Protein AF-A0A2N8ZHX4-F1 (afdb_monomer_lite)

Structure (mmCIF, N/CA/C/O backbone):
data_AF-A0A2N8ZHX4-F1
#
_entry.id   AF-A0A2N8ZHX4-F1
#
loop_
_atom_site.group_PDB
_atom_site.id
_atom_site.type_symbol
_atom_site.label_atom_id
_atom_site.label_alt_id
_atom_site.label_comp_id
_atom_site.label_asym_id
_atom_site.label_entity_id
_atom_site.label_seq_id
_atom_site.pdbx_PDB_ins_code
_atom_site.Cartn_x
_atom_site.Cartn_y
_atom_site.Cartn_z
_atom_site.occupancy
_atom_site.B_iso_or_equiv
_atom_site.auth_seq_id
_atom_site.auth_comp_id
_atom_site.auth_asym_id
_atom_site.auth_atom_id
_atom_site.pdbx_PDB_model_num
ATOM 1 N N . MET A 1 1 ? -24.069 14.019 8.213 1.00 74.75 1 MET A N 1
ATOM 2 C CA . MET A 1 1 ? -23.091 14.994 7.672 1.00 74.75 1 MET A CA 1
ATOM 3 C C . MET A 1 1 ? -21.684 14.403 7.647 1.00 74.75 1 MET A C 1
ATOM 5 O O . MET A 1 1 ? -21.085 14.400 6.582 1.00 74.75 1 MET A O 1
ATOM 9 N N . LEU A 1 2 ? -21.212 13.811 8.754 1.00 79.69 2 LEU A N 1
ATOM 10 C CA . LEU A 1 2 ? -19.895 13.163 8.848 1.00 79.69 2 LEU A CA 1
ATOM 11 C C . LEU A 1 2 ? -19.664 12.055 7.799 1.00 79.69 2 LEU A C 1
ATOM 13 O O . LEU A 1 2 ? -18.669 12.115 7.090 1.00 79.69 2 LEU A O 1
ATOM 17 N N . ASN A 1 3 ? -20.618 11.131 7.596 1.00 81.56 3 ASN A N 1
ATOM 18 C CA . ASN A 1 3 ? -20.495 10.059 6.584 1.00 81.56 3 ASN A CA 1
ATOM 19 C C . ASN A 1 3 ? -20.313 10.590 5.159 1.00 81.56 3 ASN A C 1
ATOM 21 O O . ASN A 1 3 ? -19.519 10.043 4.404 1.00 81.56 3 ASN A O 1
ATOM 25 N N . LYS A 1 4 ? -21.007 11.678 4.793 1.00 84.62 4 LYS A N 1
ATOM 26 C CA . LYS A 1 4 ? -20.825 12.308 3.477 1.00 84.62 4 LYS A CA 1
ATOM 27 C C . LYS A 1 4 ? -19.418 12.885 3.345 1.00 84.62 4 LYS A C 1
ATOM 29 O O . LYS A 1 4 ? -18.774 12.669 2.330 1.00 84.62 4 LYS A O 1
ATOM 34 N N . LEU A 1 5 ? -18.935 13.570 4.381 1.00 85.00 5 LEU A N 1
ATOM 35 C CA . LEU A 1 5 ? -17.616 14.195 4.364 1.00 85.00 5 LEU A CA 1
ATOM 36 C C . LEU A 1 5 ? -16.486 13.155 4.320 1.00 85.00 5 LEU A C 1
ATOM 38 O O . LEU A 1 5 ? -15.566 13.290 3.521 1.00 85.00 5 LEU A O 1
ATOM 42 N N . GLY A 1 6 ? -16.580 12.094 5.128 1.00 82.62 6 GLY A N 1
ATOM 43 C CA . GLY A 1 6 ? -15.606 11.001 5.115 1.00 82.62 6 GLY A CA 1
ATOM 44 C C . GLY A 1 6 ? -15.602 10.230 3.796 1.00 82.62 6 GLY A C 1
ATOM 45 O O . GLY A 1 6 ? -14.531 9.951 3.263 1.00 82.62 6 GLY A O 1
ATOM 46 N N . ASN A 1 7 ? -16.782 9.947 3.230 1.00 87.06 7 ASN A N 1
ATOM 47 C CA . ASN A 1 7 ? -16.884 9.277 1.935 1.00 87.06 7 ASN A CA 1
ATOM 48 C C . ASN A 1 7 ? -16.298 10.138 0.803 1.00 87.06 7 ASN A C 1
ATOM 50 O O . ASN A 1 7 ? -15.500 9.651 0.005 1.00 87.06 7 ASN A O 1
ATOM 54 N N . GLU A 1 8 ? -16.604 11.437 0.761 1.00 89.81 8 GLU A N 1
ATOM 55 C CA . GLU A 1 8 ? -15.984 12.342 -0.216 1.00 89.81 8 GLU A CA 1
ATOM 56 C C . GLU A 1 8 ? -14.461 12.409 -0.047 1.00 89.81 8 GLU A C 1
ATOM 58 O O . GLU A 1 8 ? -13.724 12.322 -1.026 1.00 89.81 8 GLU A O 1
ATOM 63 N N . ALA A 1 9 ? -13.959 12.479 1.186 1.00 85.06 9 ALA A N 1
ATOM 64 C CA . ALA A 1 9 ? -12.522 12.534 1.431 1.00 85.06 9 ALA A CA 1
ATOM 65 C C . ALA A 1 9 ? -11.784 11.253 0.982 1.00 85.06 9 ALA A C 1
ATOM 67 O O . ALA A 1 9 ? -10.705 11.342 0.391 1.00 85.06 9 ALA A O 1
ATOM 68 N N . TYR A 1 10 ? -12.380 10.071 1.185 1.00 88.81 10 TYR A N 1
ATOM 69 C CA . TYR A 1 10 ? -11.863 8.809 0.640 1.00 88.81 10 TYR A CA 1
ATOM 70 C C . TYR A 1 10 ? -11.899 8.804 -0.890 1.00 88.81 10 TYR A C 1
ATOM 72 O O . TYR A 1 10 ? -10.896 8.543 -1.559 1.00 88.81 10 TYR A O 1
ATOM 80 N N . THR A 1 11 ? -13.063 9.108 -1.456 1.00 89.31 11 THR A N 1
ATOM 81 C CA . THR A 1 11 ? -13.307 8.978 -2.895 1.00 89.31 11 THR A CA 1
ATOM 82 C C . THR A 1 11 ? -12.546 10.004 -3.724 1.00 89.31 11 THR A C 1
ATOM 84 O O . THR A 1 11 ? -12.225 9.708 -4.869 1.00 89.31 11 THR A O 1
ATOM 87 N N . VAL A 1 12 ? -12.198 11.183 -3.197 1.00 93.50 12 VAL A N 1
ATOM 88 C CA . VAL A 1 12 ? -11.284 12.116 -3.883 1.00 93.50 12 VAL A CA 1
ATOM 89 C C . VAL A 1 12 ? -9.915 11.469 -4.105 1.00 93.50 12 VAL A C 1
ATOM 91 O O . VAL A 1 12 ? -9.412 11.483 -5.229 1.00 93.50 12 VAL A O 1
ATOM 94 N N . GLY A 1 13 ? -9.340 10.846 -3.070 1.00 92.56 13 GLY A N 1
ATOM 95 C CA . GLY A 1 13 ? -8.067 10.130 -3.187 1.00 92.56 13 GLY A CA 1
ATOM 96 C C . GLY A 1 13 ? -8.146 8.967 -4.177 1.00 92.56 13 GLY A C 1
ATOM 97 O O . GLY A 1 13 ? -7.289 8.830 -5.048 1.00 92.56 13 GLY A O 1
ATOM 98 N N . LEU A 1 14 ? -9.220 8.178 -4.105 1.00 93.31 14 LEU A N 1
ATOM 99 C CA . LEU A 1 14 ? -9.436 7.043 -5.007 1.00 93.31 14 LEU A CA 1
ATOM 100 C C . LEU A 1 14 ? -9.682 7.470 -6.461 1.00 93.31 14 LEU A C 1
ATOM 102 O O . LEU A 1 14 ? -9.159 6.836 -7.372 1.00 93.31 14 LEU A O 1
ATOM 106 N N . ARG A 1 15 ? -10.422 8.561 -6.700 1.00 95.00 15 ARG A N 1
ATOM 107 C CA . ARG A 1 15 ? -10.619 9.129 -8.045 1.00 95.00 15 ARG A CA 1
ATOM 108 C C . ARG A 1 15 ? -9.305 9.604 -8.644 1.00 95.00 15 ARG A C 1
ATOM 110 O O . ARG A 1 15 ? -9.028 9.304 -9.802 1.00 95.00 15 ARG A O 1
ATOM 117 N N . PHE A 1 16 ? -8.488 10.305 -7.856 1.00 95.25 16 PHE A N 1
ATOM 118 C CA . PHE A 1 16 ? -7.152 10.699 -8.293 1.00 95.25 16 PHE A CA 1
ATOM 119 C C . PHE A 1 16 ? -6.299 9.475 -8.635 1.00 95.25 16 PHE A C 1
ATOM 121 O O . PHE A 1 16 ? -5.668 9.455 -9.688 1.00 95.25 16 PHE A O 1
ATOM 128 N N . LEU A 1 17 ? -6.308 8.445 -7.783 1.00 94.88 17 LEU A N 1
ATOM 129 C CA . LEU A 1 17 ? -5.568 7.215 -8.047 1.00 94.88 17 LEU A CA 1
ATOM 130 C C . LEU A 1 17 ? -6.040 6.540 -9.339 1.00 94.88 17 LEU A C 1
ATOM 132 O O . LEU A 1 17 ? -5.209 6.161 -10.155 1.00 94.88 17 LEU A O 1
ATOM 136 N N . GLY A 1 18 ? -7.354 6.441 -9.553 1.00 95.19 18 GLY A N 1
ATOM 137 C CA . GLY A 1 18 ? -7.926 5.895 -10.784 1.00 95.19 18 GLY A CA 1
ATOM 138 C C . GLY A 1 18 ? -7.487 6.670 -12.028 1.00 95.19 18 GLY A C 1
ATOM 139 O O . GLY A 1 18 ? -7.047 6.063 -12.999 1.00 95.19 18 GLY A O 1
ATOM 140 N N . TYR A 1 19 ? -7.524 8.006 -11.976 1.00 97.00 19 TYR A N 1
ATOM 141 C CA . TYR A 1 19 ? -7.009 8.859 -13.050 1.00 97.00 19 TYR A CA 1
ATOM 142 C C . TYR A 1 19 ? -5.512 8.628 -13.302 1.00 97.00 19 TYR A C 1
ATOM 144 O O . TYR A 1 19 ? -5.102 8.403 -14.437 1.00 97.00 19 TYR A O 1
ATOM 152 N N . TYR A 1 20 ? -4.693 8.633 -12.248 1.00 95.88 20 TYR A N 1
ATOM 153 C CA . TYR A 1 20 ? -3.250 8.425 -12.348 1.00 95.88 20 TYR A CA 1
ATOM 154 C C . TYR A 1 20 ? -2.897 7.055 -12.945 1.00 95.88 20 TYR A C 1
ATOM 156 O O . TYR A 1 20 ? -2.039 6.968 -13.825 1.00 95.88 20 TYR A O 1
ATOM 164 N N . LEU A 1 21 ? -3.565 5.989 -12.497 1.00 94.69 21 LEU A N 1
ATOM 165 C CA . LEU A 1 21 ? -3.365 4.644 -13.034 1.00 94.69 21 LEU A CA 1
ATOM 166 C C . LEU A 1 21 ? -3.783 4.571 -14.505 1.00 94.69 21 LEU A C 1
ATOM 168 O O . LEU A 1 21 ? -3.050 3.998 -15.303 1.00 94.69 21 LEU A O 1
ATOM 172 N N . GLY A 1 22 ? -4.895 5.213 -14.875 1.00 96.31 22 GLY A N 1
ATOM 173 C CA . GLY A 1 22 ? -5.334 5.308 -16.267 1.00 96.31 22 GLY A CA 1
ATOM 174 C C . GLY A 1 22 ? -4.289 5.979 -17.161 1.00 96.31 22 GLY A C 1
ATOM 175 O O . GLY A 1 22 ? -3.856 5.386 -18.143 1.00 96.31 22 GLY A O 1
ATOM 176 N N . VAL A 1 23 ? -3.812 7.164 -16.768 1.00 96.56 23 VAL A N 1
ATOM 177 C CA . VAL A 1 23 ? -2.801 7.918 -17.533 1.00 96.56 23 VAL A CA 1
ATOM 178 C C . VAL A 1 23 ? -1.478 7.158 -17.631 1.00 96.56 23 VAL A C 1
ATOM 180 O O . VAL A 1 23 ? -0.874 7.091 -18.696 1.00 96.56 23 VAL A O 1
ATOM 183 N N . THR A 1 24 ? -1.004 6.571 -16.531 1.00 95.44 24 THR A N 1
ATOM 184 C CA . THR A 1 24 ? 0.274 5.837 -16.543 1.00 95.44 24 THR A CA 1
ATOM 185 C C . THR A 1 24 ? 0.199 4.543 -17.343 1.00 95.44 24 THR A C 1
ATOM 187 O O . THR A 1 24 ? 1.181 4.183 -17.986 1.00 95.44 24 THR A O 1
ATOM 190 N N . GLN A 1 25 ? -0.957 3.874 -17.356 1.00 95.88 25 GLN A N 1
ATOM 191 C CA . GLN A 1 25 ? -1.191 2.706 -18.197 1.00 95.88 25 GLN A CA 1
ATOM 192 C C . GLN A 1 25 ? -1.262 3.074 -19.685 1.00 95.88 25 GLN A C 1
ATOM 194 O O . GLN A 1 25 ? -0.689 2.354 -20.501 1.00 95.88 25 GLN A O 1
ATOM 199 N N . GLU A 1 26 ? -1.934 4.174 -20.033 1.00 97.56 26 GLU A N 1
ATOM 200 C CA . GLU A 1 26 ? -2.034 4.676 -21.409 1.00 97.56 26 GLU A CA 1
ATOM 201 C C . GLU A 1 26 ? -0.657 5.051 -21.971 1.00 97.56 26 GLU A C 1
ATOM 203 O O . GLU A 1 26 ? -0.279 4.601 -23.049 1.00 97.56 26 GLU A O 1
ATOM 208 N N . LEU A 1 27 ? 0.139 5.789 -21.194 1.00 96.50 27 LEU A N 1
ATOM 209 C CA . LEU A 1 27 ? 1.459 6.281 -21.602 1.00 96.50 27 LEU A CA 1
ATOM 210 C C . LEU A 1 27 ? 2.600 5.309 -21.262 1.00 96.50 27 LEU A C 1
ATOM 212 O O . LEU A 1 27 ? 3.767 5.701 -21.246 1.00 96.50 27 LEU A O 1
ATOM 216 N N . LYS A 1 28 ? 2.295 4.044 -20.949 1.00 96.50 28 LYS A N 1
ATOM 217 C CA . LYS A 1 28 ? 3.274 3.087 -20.411 1.00 96.50 28 LYS A CA 1
ATOM 218 C C . LYS A 1 28 ? 4.537 2.989 -21.264 1.00 96.50 28 LYS A C 1
ATOM 220 O O . LYS A 1 28 ? 5.639 3.095 -20.730 1.00 96.50 28 LYS A O 1
ATOM 225 N N . GLU A 1 29 ? 4.390 2.757 -22.566 1.00 96.62 29 GLU A N 1
ATOM 226 C CA . GLU A 1 29 ? 5.547 2.548 -23.444 1.00 96.62 29 GLU A CA 1
ATOM 227 C C . GLU A 1 29 ? 6.357 3.837 -23.628 1.00 96.62 29 GLU A C 1
ATOM 229 O O . GLU A 1 29 ? 7.583 3.787 -23.618 1.00 96.62 29 GLU A O 1
ATOM 234 N N . GLU A 1 30 ? 5.700 4.997 -23.689 1.00 96.94 30 GLU A N 1
ATOM 235 C CA . GLU A 1 30 ? 6.362 6.306 -23.774 1.00 96.94 30 GLU A CA 1
ATOM 236 C C . GLU A 1 30 ? 7.170 6.610 -22.507 1.00 96.94 30 GLU A C 1
ATOM 238 O O . GLU A 1 30 ? 8.334 7.007 -22.582 1.00 96.94 30 GLU A O 1
ATOM 243 N N . ILE A 1 31 ? 6.592 6.345 -21.330 1.00 96.06 31 ILE A N 1
ATOM 244 C CA . ILE A 1 31 ? 7.280 6.500 -20.045 1.00 96.06 31 ILE A CA 1
ATOM 245 C C . ILE A 1 31 ? 8.478 5.546 -19.968 1.00 96.06 31 ILE A C 1
ATOM 247 O O . ILE A 1 31 ? 9.565 5.960 -19.567 1.00 96.06 31 ILE A O 1
ATOM 251 N N . VAL A 1 32 ? 8.313 4.277 -20.359 1.00 96.75 32 VAL A N 1
ATOM 252 C CA . VAL A 1 32 ? 9.410 3.294 -20.354 1.00 96.75 32 VAL A CA 1
ATOM 253 C C . VAL A 1 32 ? 10.530 3.714 -21.307 1.00 96.75 32 VAL A C 1
ATOM 255 O O . VAL A 1 32 ? 11.697 3.630 -20.928 1.00 96.75 32 VAL A O 1
ATOM 258 N N . GLN A 1 33 ? 10.204 4.201 -22.506 1.00 95.38 33 GLN A N 1
ATOM 259 C CA . GLN A 1 33 ? 11.192 4.696 -23.469 1.00 95.38 33 GLN A CA 1
ATOM 260 C C . GLN A 1 33 ? 11.937 5.926 -22.950 1.00 95.38 33 GLN A C 1
ATOM 262 O O . GLN A 1 33 ? 13.158 6.010 -23.089 1.00 95.38 33 GLN A O 1
ATOM 267 N N . GLU A 1 34 ? 11.238 6.858 -22.306 1.00 95.06 34 GLU A N 1
ATOM 268 C CA . GLU A 1 34 ? 11.879 8.039 -21.738 1.00 95.06 34 GLU A CA 1
ATOM 269 C C . GLU A 1 34 ? 12.792 7.670 -20.561 1.00 95.06 34 GLU A C 1
ATOM 271 O O . GLU A 1 34 ? 13.932 8.132 -20.488 1.00 95.06 34 GLU A O 1
ATOM 276 N N . ILE A 1 35 ? 12.359 6.760 -19.681 1.00 94.69 35 ILE A N 1
ATOM 277 C CA . ILE A 1 35 ? 13.220 6.220 -18.620 1.00 94.69 35 ILE A CA 1
ATOM 278 C C . ILE A 1 35 ? 14.443 5.532 -19.229 1.00 94.69 35 ILE A C 1
ATOM 280 O O . ILE A 1 35 ? 15.562 5.793 -18.785 1.00 94.69 35 ILE A O 1
ATOM 284 N N . HIS A 1 36 ? 14.246 4.686 -20.246 1.00 94.81 36 HIS A N 1
ATOM 285 C CA . HIS A 1 36 ? 15.325 4.014 -20.964 1.00 94.81 36 HIS A CA 1
ATOM 286 C C . HIS A 1 36 ? 16.341 5.043 -21.467 1.00 94.81 36 HIS A C 1
ATOM 288 O O . HIS A 1 36 ? 17.518 4.949 -21.132 1.00 94.81 36 HIS A O 1
ATOM 294 N N . ARG A 1 37 ? 15.891 6.082 -22.183 1.00 93.31 37 ARG A N 1
ATOM 295 C CA . ARG A 1 37 ? 16.741 7.170 -22.690 1.00 93.31 37 ARG A CA 1
ATOM 296 C C . ARG A 1 37 ? 17.561 7.837 -21.581 1.00 93.31 37 ARG A C 1
ATOM 298 O O . ARG A 1 37 ? 18.747 8.104 -21.774 1.00 93.31 37 ARG A O 1
ATOM 305 N N . LEU A 1 38 ? 16.954 8.091 -20.420 1.00 91.94 38 LEU A N 1
ATOM 306 C CA . LEU A 1 38 ? 17.631 8.709 -19.276 1.00 91.94 38 LEU A CA 1
ATOM 307 C C . LEU A 1 38 ? 18.721 7.801 -18.684 1.00 91.94 38 LEU A C 1
ATOM 309 O O . LEU A 1 38 ? 19.816 8.277 -18.368 1.00 91.94 38 LEU A O 1
ATOM 313 N N . ILE A 1 39 ? 18.458 6.497 -18.553 1.00 91.94 39 ILE A N 1
ATOM 314 C CA . ILE A 1 39 ? 19.392 5.554 -17.918 1.00 91.94 39 ILE A CA 1
ATOM 315 C C . ILE A 1 39 ? 20.424 4.959 -18.887 1.00 91.94 39 ILE A C 1
ATOM 317 O O . ILE A 1 39 ? 21.466 4.498 -18.421 1.00 91.94 39 ILE A O 1
ATOM 321 N N . SER A 1 40 ? 20.210 5.035 -20.207 1.00 87.81 40 SER A N 1
ATOM 322 C CA . SER A 1 40 ? 21.185 4.626 -21.236 1.00 87.81 40 SER A CA 1
ATOM 323 C C . SER A 1 40 ? 22.502 5.402 -21.171 1.00 87.81 40 SER A C 1
ATOM 325 O O . SER A 1 40 ? 23.512 4.977 -21.721 1.00 87.81 40 SER A O 1
ATOM 327 N N . THR A 1 41 ? 22.531 6.532 -20.464 1.00 83.69 41 THR A N 1
ATOM 328 C CA . THR A 1 41 ? 23.757 7.299 -20.208 1.00 83.69 41 THR A CA 1
ATOM 329 C C . THR A 1 41 ? 24.732 6.589 -19.250 1.00 83.69 41 THR A C 1
ATOM 331 O O . THR A 1 41 ? 25.893 6.993 -19.130 1.00 83.69 41 THR A O 1
ATOM 334 N N . LYS A 1 42 ? 24.307 5.506 -18.577 1.00 79.06 42 LYS A N 1
ATOM 335 C CA . LYS A 1 42 ? 25.140 4.718 -17.656 1.00 79.06 42 LYS A CA 1
ATOM 336 C C . LYS A 1 42 ? 26.052 3.742 -18.408 1.00 79.06 42 LYS A C 1
ATOM 338 O O . LYS A 1 42 ? 25.634 2.662 -18.805 1.00 79.06 42 LYS A O 1
ATOM 343 N N . ARG A 1 43 ? 27.347 4.072 -18.485 1.00 69.69 43 ARG A N 1
ATOM 344 C CA . ARG A 1 43 ? 28.388 3.300 -19.205 1.00 69.69 43 ARG A CA 1
ATOM 345 C C . ARG A 1 43 ? 28.600 1.839 -18.772 1.00 69.69 43 ARG A C 1
ATOM 347 O O . ARG A 1 43 ? 29.326 1.129 -19.454 1.00 69.69 43 ARG A O 1
ATOM 354 N N . SER A 1 44 ? 28.059 1.397 -17.637 1.00 84.62 44 SER A N 1
ATOM 355 C CA . SER A 1 44 ? 28.332 0.066 -17.071 1.00 84.62 44 SER A CA 1
ATOM 356 C C . SER A 1 44 ? 27.228 -0.966 -17.305 1.00 84.62 44 SER A C 1
ATOM 358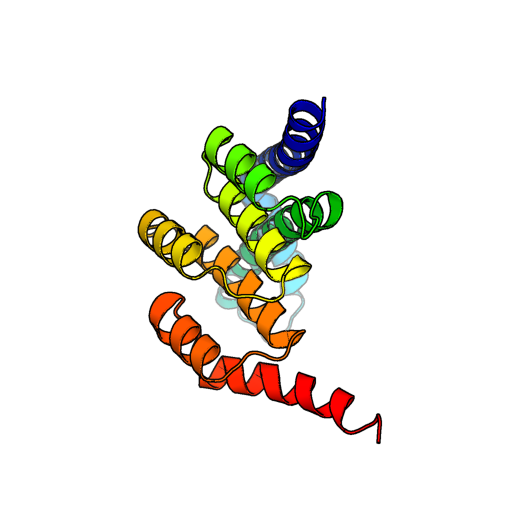 O O . SER A 1 44 ? 27.351 -2.088 -16.812 1.00 84.62 44 SER A O 1
ATOM 360 N N . TRP A 1 45 ? 26.131 -0.603 -17.973 1.00 89.06 45 TRP A N 1
ATOM 361 C CA . TRP A 1 45 ? 24.995 -1.499 -18.205 1.00 89.06 45 TRP A CA 1
ATOM 362 C C . TRP A 1 45 ? 24.908 -1.877 -19.682 1.00 89.06 45 TRP A C 1
ATOM 364 O O . TRP A 1 45 ? 25.156 -1.041 -20.546 1.00 89.06 45 TRP A O 1
ATOM 374 N N . ASP A 1 46 ? 24.566 -3.136 -19.951 1.00 90.44 46 ASP A N 1
ATOM 375 C CA . ASP A 1 46 ? 24.208 -3.582 -21.295 1.00 90.44 46 ASP A CA 1
ATOM 376 C C . ASP A 1 46 ? 22.750 -3.215 -21.622 1.00 90.44 46 ASP A C 1
ATOM 378 O O . ASP A 1 46 ? 21.957 -2.876 -20.736 1.00 90.44 46 ASP A O 1
ATOM 382 N N . ASP A 1 47 ? 22.392 -3.283 -22.904 1.00 87.81 47 ASP A N 1
ATOM 383 C CA . ASP A 1 47 ? 21.064 -2.886 -23.388 1.00 87.81 47 ASP A CA 1
ATOM 384 C C . ASP A 1 47 ? 19.939 -3.704 -22.740 1.00 87.81 47 ASP A C 1
ATOM 386 O O . ASP A 1 47 ? 18.888 -3.169 -22.388 1.00 87.81 47 ASP A O 1
ATOM 390 N N . LYS A 1 48 ? 20.178 -4.998 -22.494 1.00 91.88 48 LYS A N 1
ATOM 391 C CA . LYS A 1 48 ? 19.203 -5.883 -21.847 1.00 91.88 48 LYS A CA 1
ATOM 392 C C . LYS A 1 48 ? 18.914 -5.443 -20.413 1.00 91.88 48 LYS A C 1
ATOM 394 O O . LYS A 1 48 ? 17.759 -5.426 -19.983 1.00 91.88 48 LYS A O 1
ATOM 399 N N . LYS A 1 49 ? 19.955 -5.084 -19.663 1.00 92.69 49 LYS A N 1
ATOM 400 C CA . LYS A 1 49 ? 19.823 -4.559 -18.307 1.00 92.69 49 LYS A CA 1
ATOM 401 C C . LYS A 1 49 ? 19.137 -3.202 -18.313 1.00 92.69 49 LYS A C 1
ATOM 403 O O . LYS A 1 49 ? 18.279 -2.969 -17.470 1.00 92.69 49 LYS A O 1
ATOM 408 N N . ILE A 1 50 ? 19.471 -2.327 -19.259 1.00 92.94 50 ILE A N 1
ATOM 409 C CA . ILE A 1 50 ? 18.805 -1.030 -19.413 1.00 92.94 50 ILE A CA 1
ATOM 410 C C . ILE A 1 50 ? 17.296 -1.221 -19.621 1.00 92.94 50 ILE A C 1
ATOM 412 O O . ILE A 1 50 ? 16.503 -0.594 -18.920 1.00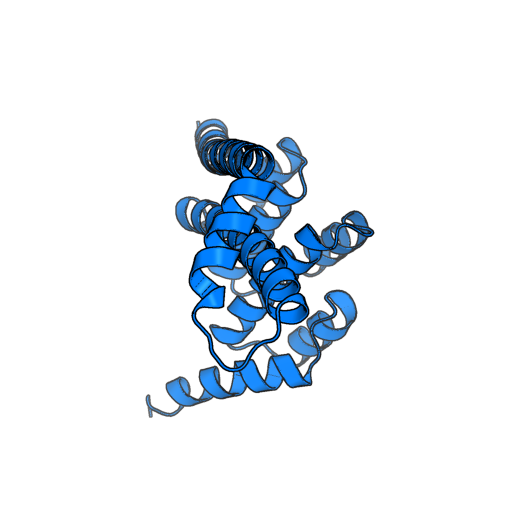 92.94 50 ILE A O 1
ATOM 416 N N . GLU A 1 51 ? 16.882 -2.121 -20.513 1.00 93.06 51 GLU A N 1
ATOM 417 C CA . GLU A 1 51 ? 15.463 -2.393 -20.752 1.00 93.06 51 GLU A CA 1
ATOM 418 C C . GLU A 1 51 ? 14.755 -2.922 -19.494 1.00 93.06 51 GLU A C 1
ATOM 420 O O . GLU A 1 51 ? 13.677 -2.443 -19.123 1.00 93.06 51 GLU A O 1
ATOM 425 N N . GLN A 1 52 ? 15.372 -3.886 -18.805 1.00 94.75 52 GLN A N 1
ATOM 426 C CA . GLN A 1 52 ? 14.825 -4.457 -17.576 1.00 94.75 52 GLN A CA 1
ATOM 427 C C . GLN A 1 52 ? 14.642 -3.390 -16.488 1.00 94.75 52 GLN A C 1
ATOM 429 O O . GLN A 1 52 ? 13.583 -3.311 -15.860 1.00 94.75 52 GLN A O 1
ATOM 434 N N . GLU A 1 53 ? 15.654 -2.550 -16.286 1.00 94.81 53 GLU A N 1
ATOM 435 C CA . GLU A 1 53 ? 15.642 -1.488 -15.281 1.00 94.81 53 GLU A CA 1
ATOM 436 C C . GLU A 1 53 ? 14.634 -0.391 -15.636 1.00 94.81 53 GLU A C 1
ATOM 438 O O . GLU A 1 53 ? 13.925 0.093 -14.757 1.00 94.81 53 GLU A O 1
ATOM 443 N N . ALA A 1 54 ? 14.477 -0.039 -16.917 1.00 95.06 54 ALA A N 1
ATOM 444 C CA . ALA A 1 54 ? 13.469 0.930 -17.344 1.00 95.06 54 ALA A CA 1
ATOM 445 C C . ALA A 1 54 ? 12.045 0.472 -16.987 1.00 95.06 54 ALA A C 1
ATOM 447 O O . ALA A 1 54 ? 11.261 1.236 -16.415 1.00 95.06 54 ALA A O 1
ATOM 448 N N . ARG A 1 55 ? 11.727 -0.804 -17.248 1.00 95.12 55 ARG A N 1
ATOM 449 C CA . ARG A 1 55 ? 10.438 -1.401 -16.861 1.00 95.12 55 ARG A CA 1
ATOM 450 C C . ARG A 1 55 ? 10.278 -1.456 -15.343 1.00 95.12 55 ARG A C 1
ATOM 452 O O . ARG A 1 55 ? 9.198 -1.166 -14.832 1.00 95.12 55 ARG A O 1
ATOM 459 N N . PHE A 1 56 ? 11.340 -1.795 -14.615 1.00 94.44 56 PHE A N 1
ATOM 460 C CA . PHE A 1 56 ? 11.328 -1.801 -13.153 1.00 94.44 56 PHE A CA 1
ATOM 461 C C . PHE A 1 56 ? 11.058 -0.406 -12.566 1.00 94.44 56 PHE A C 1
ATOM 463 O O . PHE A 1 56 ? 10.233 -0.267 -11.660 1.00 94.44 56 PHE A O 1
ATOM 470 N N . TYR A 1 57 ? 11.686 0.642 -13.101 1.00 94.31 57 TYR A N 1
ATOM 471 C CA . TYR A 1 57 ? 11.443 2.023 -12.684 1.00 94.31 57 TYR A CA 1
ATOM 472 C C . TYR A 1 57 ? 10.014 2.478 -12.976 1.00 94.31 57 TYR A C 1
ATOM 474 O O . TYR A 1 57 ? 9.408 3.111 -12.113 1.00 94.31 57 TYR A O 1
ATOM 482 N N . TYR A 1 58 ? 9.453 2.118 -14.136 1.00 95.50 58 TYR A N 1
ATOM 483 C CA . TYR A 1 58 ? 8.041 2.369 -14.434 1.00 95.50 58 TYR A CA 1
ATOM 484 C C . TYR A 1 58 ? 7.134 1.765 -13.352 1.00 95.50 58 TYR A C 1
ATOM 486 O O . TYR A 1 58 ? 6.325 2.473 -12.749 1.00 95.50 58 TYR A O 1
ATOM 494 N N . TRP A 1 59 ? 7.321 0.481 -13.031 1.00 93.69 59 TRP A N 1
ATOM 495 C CA . TRP A 1 59 ? 6.531 -0.179 -11.989 1.00 93.69 59 TRP A CA 1
ATOM 496 C C . TRP A 1 59 ? 6.735 0.458 -10.616 1.00 93.69 59 TRP A C 1
ATOM 498 O O . TRP A 1 59 ? 5.764 0.684 -9.897 1.00 93.69 59 TRP A O 1
ATOM 508 N N . THR A 1 60 ? 7.975 0.812 -10.278 1.00 92.56 60 THR A N 1
ATOM 509 C CA . THR A 1 60 ? 8.310 1.504 -9.027 1.00 92.56 60 THR A CA 1
ATOM 510 C C . THR A 1 60 ? 7.603 2.856 -8.927 1.00 92.56 60 THR A C 1
ATOM 512 O O . THR A 1 60 ? 7.121 3.221 -7.856 1.00 92.56 60 THR A O 1
ATOM 515 N N . PHE A 1 61 ? 7.506 3.597 -10.032 1.00 91.81 61 PHE A N 1
ATOM 516 C CA . PHE A 1 61 ? 6.832 4.890 -10.082 1.00 91.81 61 PHE A CA 1
ATOM 517 C C . PHE A 1 61 ? 5.327 4.751 -9.827 1.00 91.81 61 PHE A C 1
ATOM 519 O O . PHE A 1 61 ? 4.803 5.384 -8.905 1.00 91.81 61 PHE A O 1
ATOM 526 N N . VAL A 1 62 ? 4.666 3.861 -10.576 1.00 94.19 62 VAL A N 1
ATOM 527 C CA . VAL A 1 62 ? 3.230 3.563 -10.433 1.00 94.19 62 VAL A CA 1
ATOM 528 C C . VAL A 1 62 ? 2.905 3.109 -9.010 1.00 94.19 62 VAL A C 1
ATOM 530 O O . VAL A 1 62 ? 1.973 3.604 -8.366 1.00 94.19 62 VAL A O 1
ATOM 533 N N . TYR A 1 63 ? 3.723 2.199 -8.491 1.00 93.94 63 TYR A N 1
ATOM 534 C CA . TYR A 1 63 ? 3.602 1.665 -7.146 1.00 93.94 63 TYR A CA 1
ATOM 535 C C . TYR A 1 63 ? 3.769 2.746 -6.067 1.00 93.94 63 TYR A C 1
ATOM 537 O O . TYR A 1 63 ? 2.917 2.897 -5.190 1.00 93.94 63 TYR A O 1
ATOM 545 N N . SER A 1 64 ? 4.841 3.539 -6.148 1.00 93.94 64 SER A N 1
ATOM 546 C CA . SER A 1 64 ? 5.163 4.574 -5.160 1.00 93.94 64 SER A CA 1
ATOM 547 C C . SER A 1 64 ? 4.075 5.641 -5.080 1.00 93.94 64 SER A C 1
ATOM 549 O O . SER A 1 64 ? 3.675 6.047 -3.985 1.00 93.94 64 SER A O 1
ATOM 551 N N . MET A 1 65 ? 3.539 6.077 -6.223 1.00 95.19 65 MET A N 1
ATOM 552 C CA . MET A 1 65 ? 2.421 7.017 -6.226 1.00 95.19 65 MET A CA 1
ATOM 553 C C . MET A 1 65 ? 1.178 6.402 -5.577 1.00 95.19 65 MET A C 1
ATOM 555 O O . MET A 1 65 ? 0.562 7.046 -4.729 1.00 95.19 65 MET A O 1
ATOM 559 N N . SER A 1 66 ? 0.853 5.146 -5.899 1.00 95.81 66 SER A N 1
ATOM 560 C CA . SER A 1 66 ? -0.290 4.435 -5.309 1.00 95.81 66 SER A CA 1
ATOM 561 C C . SER A 1 66 ? -0.199 4.383 -3.782 1.00 95.81 66 SER A C 1
ATOM 563 O O . SER A 1 66 ? -1.133 4.788 -3.084 1.00 95.81 66 SER A O 1
ATOM 565 N N . LEU A 1 67 ? 0.964 3.989 -3.254 1.00 96.56 67 LEU A N 1
ATOM 566 C CA . LEU A 1 67 ? 1.229 3.971 -1.815 1.00 96.56 67 LEU A CA 1
ATOM 567 C C . LEU A 1 67 ? 1.098 5.367 -1.188 1.00 96.56 67 LEU A C 1
ATOM 569 O O . LEU A 1 67 ? 0.537 5.520 -0.102 1.00 96.56 67 LEU A O 1
ATOM 573 N N . ASN A 1 68 ? 1.601 6.403 -1.863 1.00 95.94 68 ASN A N 1
ATOM 574 C CA . ASN A 1 68 ? 1.517 7.777 -1.374 1.00 95.94 68 ASN A CA 1
ATOM 575 C C . ASN A 1 68 ? 0.081 8.299 -1.332 1.00 95.94 68 ASN A C 1
ATOM 577 O O . ASN A 1 68 ? -0.265 8.996 -0.380 1.00 95.94 68 ASN A O 1
ATOM 581 N N . VAL A 1 69 ? -0.754 7.960 -2.315 1.00 96.31 69 VAL A N 1
ATOM 582 C CA . VAL A 1 69 ? -2.171 8.338 -2.307 1.00 96.31 69 VAL A CA 1
ATOM 583 C C . VAL A 1 69 ? -2.890 7.666 -1.145 1.00 96.31 69 VAL A C 1
ATOM 585 O O . VAL A 1 69 ? -3.492 8.372 -0.342 1.00 96.31 69 VAL A O 1
ATOM 588 N N . ILE A 1 70 ? -2.736 6.346 -0.978 1.00 96.88 70 ILE A N 1
ATOM 589 C CA . ILE A 1 70 ? -3.312 5.596 0.154 1.00 96.88 70 ILE A CA 1
ATOM 590 C C . ILE A 1 70 ? -2.942 6.262 1.483 1.00 96.88 70 ILE A C 1
ATOM 592 O O . ILE A 1 70 ? -3.803 6.567 2.310 1.00 96.88 70 ILE A O 1
ATOM 596 N N . ARG A 1 71 ? -1.649 6.548 1.666 1.00 95.81 71 ARG A N 1
ATOM 597 C CA . ARG A 1 71 ? -1.131 7.171 2.885 1.00 95.81 71 ARG A CA 1
ATOM 598 C C . ARG A 1 71 ? -1.657 8.578 3.098 1.00 95.81 71 ARG A C 1
ATOM 600 O O . ARG A 1 71 ? -2.033 8.908 4.217 1.00 95.81 71 ARG A O 1
ATOM 607 N N . LYS A 1 72 ? -1.672 9.418 2.063 1.00 95.44 72 LYS A N 1
ATOM 608 C CA . LYS A 1 72 ? -2.180 10.787 2.181 1.00 95.44 72 LYS A CA 1
ATOM 609 C C . LYS A 1 72 ? -3.666 10.791 2.502 1.00 95.44 72 LYS A C 1
ATOM 611 O O . LYS A 1 72 ? -4.058 11.511 3.410 1.00 95.44 72 LYS A O 1
ATOM 616 N N . THR A 1 73 ? -4.462 9.951 1.845 1.00 95.88 73 THR A N 1
ATOM 617 C CA . THR A 1 73 ? -5.887 9.818 2.158 1.00 95.88 73 THR A CA 1
ATOM 618 C C . THR A 1 73 ? -6.088 9.414 3.614 1.00 95.88 73 THR A C 1
ATOM 620 O O . THR A 1 73 ? -6.807 10.105 4.328 1.00 95.88 73 THR A O 1
ATOM 623 N N . ALA A 1 74 ? -5.384 8.382 4.088 1.00 96.12 74 ALA A N 1
ATOM 624 C CA . ALA A 1 74 ? -5.448 7.948 5.482 1.00 96.12 74 ALA A CA 1
ATOM 625 C C . ALA A 1 74 ? -5.048 9.058 6.472 1.00 96.12 74 ALA A C 1
ATOM 627 O O . ALA A 1 74 ? -5.753 9.304 7.447 1.00 96.12 74 ALA A O 1
ATOM 628 N N . LEU A 1 75 ? -3.939 9.758 6.219 1.00 94.50 75 LEU A N 1
ATOM 629 C CA . LEU A 1 75 ? -3.423 10.813 7.099 1.00 94.50 75 LEU A CA 1
ATOM 630 C C . LEU A 1 75 ? -4.294 12.072 7.120 1.00 94.50 75 LEU A C 1
ATOM 632 O O . LEU A 1 75 ? -4.325 12.766 8.131 1.00 94.50 75 LEU A O 1
ATOM 636 N N . SER A 1 76 ? -4.977 12.387 6.020 1.00 93.19 76 SER A N 1
ATOM 637 C CA . SER A 1 76 ? -5.828 13.575 5.923 1.00 93.19 76 SER A CA 1
ATOM 638 C C . SER A 1 76 ? -7.161 13.425 6.647 1.00 93.19 76 SER A C 1
ATOM 640 O O . SER A 1 76 ? -7.754 14.434 7.017 1.00 93.19 76 SER A O 1
ATOM 642 N N . VAL A 1 77 ? -7.641 12.194 6.832 1.00 91.56 77 VAL A N 1
ATOM 643 C CA . VAL A 1 77 ? -8.951 11.934 7.448 1.00 91.56 77 VAL A CA 1
ATOM 644 C C . VAL A 1 77 ? -8.832 11.277 8.815 1.00 91.56 77 VAL A C 1
ATOM 646 O O . VAL A 1 77 ? -9.665 11.521 9.676 1.00 91.56 77 VAL A O 1
ATOM 649 N N . GLY A 1 78 ? -7.810 10.451 9.030 1.00 92.62 78 GLY A N 1
ATOM 650 C CA . GLY A 1 78 ? -7.743 9.532 10.154 1.00 92.62 78 GLY A CA 1
ATOM 651 C C . GLY A 1 78 ? -7.812 10.202 11.527 1.00 92.62 78 GLY A C 1
ATOM 652 O O . GLY A 1 78 ? -7.312 11.301 11.758 1.00 92.62 78 GLY A O 1
ATOM 653 N N . HIS A 1 79 ? -8.454 9.499 12.456 1.00 92.31 79 HIS A N 1
ATOM 654 C CA . HIS A 1 79 ? -8.508 9.860 13.864 1.00 92.31 79 HIS A CA 1
ATOM 655 C C . HIS A 1 79 ? -8.731 8.596 14.696 1.00 92.31 79 HIS A C 1
ATOM 657 O O . HIS A 1 79 ? -9.522 7.734 14.311 1.00 92.31 79 HIS A O 1
ATOM 663 N N . LYS A 1 80 ? -8.068 8.496 15.853 1.00 92.50 80 LYS A N 1
ATOM 664 C CA . LYS A 1 80 ? -8.102 7.298 16.713 1.00 92.50 80 LYS A CA 1
ATOM 665 C C . LYS A 1 80 ? -9.506 6.936 17.219 1.00 92.50 80 LYS A C 1
ATOM 667 O O . LYS A 1 80 ? -9.787 5.767 17.429 1.00 92.50 80 LYS A O 1
ATOM 672 N N . ASP A 1 81 ? -10.384 7.927 17.373 1.00 92.75 81 ASP A N 1
ATOM 673 C CA . ASP A 1 81 ? -11.734 7.738 17.927 1.00 92.75 81 ASP A CA 1
ATOM 674 C C . ASP A 1 81 ? -12.790 7.406 16.852 1.00 92.75 81 ASP A C 1
ATOM 676 O O . ASP A 1 81 ? -13.964 7.239 17.165 1.00 92.75 81 ASP A O 1
ATOM 680 N N . LEU A 1 82 ? -12.391 7.318 15.575 1.00 92.81 82 LEU A N 1
ATOM 681 C CA . LEU A 1 82 ? -13.294 7.127 14.432 1.00 92.81 82 LEU A CA 1
ATOM 682 C C . LEU A 1 82 ? -13.053 5.801 13.686 1.00 92.81 82 LEU A C 1
ATOM 684 O O . LEU A 1 82 ? -13.429 5.668 12.527 1.00 92.81 82 LEU A O 1
ATOM 688 N N . GLN A 1 83 ? -12.449 4.796 14.329 1.00 92.56 83 GLN A N 1
ATOM 689 C CA . GLN A 1 83 ? -12.130 3.515 13.674 1.00 92.56 83 GLN 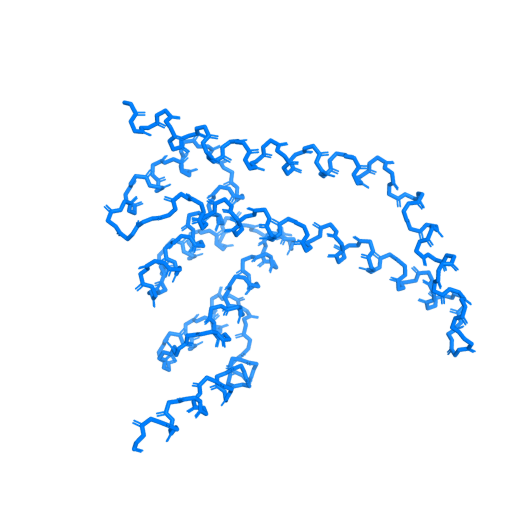A CA 1
ATOM 690 C C . GLN A 1 83 ? -13.358 2.822 13.070 1.00 92.56 83 GLN A C 1
ATOM 692 O O . GLN A 1 83 ? -13.324 2.433 11.908 1.00 92.56 83 GLN A O 1
ATOM 697 N N . VAL A 1 84 ? -14.455 2.728 13.832 1.00 92.50 84 VAL A N 1
ATOM 698 C CA . VAL A 1 84 ? -15.715 2.113 13.367 1.00 92.50 84 VAL A CA 1
ATOM 699 C C . VAL A 1 84 ? -16.257 2.846 12.138 1.00 92.50 84 VAL A C 1
ATOM 701 O O . VAL A 1 84 ? -16.703 2.231 11.178 1.00 92.50 84 VAL A O 1
ATOM 704 N N . PHE A 1 85 ? -16.146 4.173 12.132 1.00 93.62 85 PHE A N 1
ATOM 705 C CA . PHE A 1 85 ? -16.576 5.000 11.012 1.00 93.62 85 PHE A CA 1
ATOM 706 C C . PHE A 1 85 ? -15.754 4.738 9.737 1.00 93.62 85 PHE A C 1
ATOM 708 O O . PHE A 1 85 ? -16.317 4.656 8.646 1.00 93.62 85 PHE A O 1
ATOM 715 N N . TYR A 1 86 ? -14.432 4.574 9.852 1.00 94.06 86 TYR A N 1
ATOM 716 C CA . TYR A 1 86 ? -13.584 4.257 8.696 1.00 94.06 86 TYR A CA 1
ATOM 717 C C . TYR A 1 86 ? -13.776 2.829 8.190 1.00 94.06 86 TYR A C 1
ATOM 719 O O . TYR A 1 86 ? -13.725 2.612 6.979 1.00 94.06 86 TYR A O 1
ATOM 727 N N . GLU A 1 87 ? -14.061 1.889 9.088 1.00 94.25 87 GLU A N 1
ATOM 728 C CA . GLU A 1 87 ? -14.444 0.520 8.743 1.00 94.25 87 GLU A CA 1
ATOM 729 C C . GLU A 1 87 ? -15.741 0.494 7.926 1.00 94.25 87 GLU A C 1
ATOM 731 O O . GLU A 1 87 ? -15.798 -0.118 6.859 1.00 94.25 87 GLU A O 1
ATOM 736 N N . GLU A 1 88 ? -16.767 1.236 8.352 1.00 94.44 88 GLU A N 1
ATOM 737 C CA . GLU A 1 88 ? -18.011 1.383 7.590 1.00 94.44 88 GLU A CA 1
ATOM 738 C C . GLU A 1 88 ? -17.770 1.989 6.201 1.00 94.44 88 GLU A C 1
ATOM 740 O O . GLU A 1 88 ? -18.300 1.488 5.209 1.00 94.44 88 GLU A O 1
ATOM 745 N N . ILE A 1 89 ? -16.956 3.045 6.089 1.00 94.19 89 ILE A N 1
ATOM 746 C CA . ILE A 1 89 ? -16.633 3.658 4.789 1.00 94.19 89 ILE A CA 1
ATOM 747 C C . ILE A 1 89 ? -15.905 2.670 3.875 1.00 94.19 89 ILE A C 1
ATOM 749 O O . ILE A 1 89 ? -16.284 2.527 2.710 1.00 94.19 89 ILE A O 1
ATOM 753 N N . ALA A 1 90 ? -14.877 1.984 4.379 1.00 94.62 90 ALA A N 1
ATOM 754 C CA . ALA A 1 90 ? -14.101 1.035 3.589 1.00 94.62 90 ALA A CA 1
ATOM 755 C C . ALA A 1 90 ? -14.962 -0.141 3.108 1.00 94.62 90 ALA A C 1
ATOM 757 O O . ALA A 1 90 ? -14.878 -0.525 1.938 1.00 94.62 90 ALA A O 1
ATOM 758 N N . ASN A 1 91 ? -15.844 -0.648 3.972 1.00 94.06 91 ASN A N 1
ATOM 759 C CA . ASN A 1 91 ? -16.802 -1.697 3.632 1.00 94.06 91 ASN A CA 1
ATOM 760 C C . ASN A 1 91 ? -17.849 -1.229 2.614 1.00 94.06 91 ASN A C 1
ATOM 762 O O . ASN A 1 91 ? -18.182 -1.985 1.708 1.00 94.06 91 ASN A O 1
ATOM 766 N N . ASN A 1 92 ? -18.325 0.016 2.708 1.00 93.88 92 ASN A N 1
ATOM 767 C CA . ASN A 1 92 ? -19.274 0.579 1.743 1.00 93.88 92 ASN A CA 1
ATOM 768 C C . ASN A 1 92 ? -18.653 0.773 0.352 1.00 93.88 92 ASN A C 1
ATOM 770 O O . ASN A 1 92 ? -19.314 0.531 -0.655 1.00 93.88 92 ASN A O 1
ATOM 774 N N . ILE A 1 93 ? -17.391 1.210 0.282 1.00 92.94 93 ILE A N 1
ATOM 775 C CA . ILE A 1 93 ? -16.659 1.340 -0.990 1.00 92.94 93 ILE A CA 1
ATOM 776 C C . ILE A 1 93 ? -16.307 -0.044 -1.555 1.00 92.94 93 ILE A C 1
ATOM 778 O O . ILE A 1 93 ? -16.299 -0.231 -2.768 1.00 92.94 93 ILE A O 1
ATOM 782 N N . ASN A 1 94 ? -16.012 -1.005 -0.676 1.00 91.69 94 ASN A N 1
ATOM 783 C CA . ASN A 1 94 ? -15.743 -2.405 -0.991 1.00 91.69 94 ASN A CA 1
ATOM 784 C C . ASN A 1 94 ? -14.655 -2.626 -2.061 1.00 91.69 94 ASN A C 1
ATOM 786 O O . ASN A 1 94 ? -14.800 -3.442 -2.970 1.00 91.69 94 ASN A O 1
ATOM 790 N N . THR A 1 95 ? -13.539 -1.906 -1.946 1.00 91.75 95 THR A N 1
ATOM 791 C CA . THR A 1 95 ? -12.342 -2.143 -2.768 1.00 91.75 95 THR A CA 1
ATOM 792 C C . THR A 1 95 ? -11.152 -2.480 -1.884 1.00 91.75 95 THR A C 1
ATOM 794 O O . THR A 1 95 ? -11.086 -2.066 -0.725 1.00 91.75 95 THR A O 1
ATOM 797 N N . GLU A 1 96 ? -10.177 -3.207 -2.427 1.00 92.81 96 GLU A N 1
ATOM 798 C CA . GLU A 1 96 ? -8.955 -3.534 -1.687 1.00 92.81 96 GLU A CA 1
ATOM 799 C C . GLU A 1 96 ? -8.202 -2.268 -1.252 1.00 92.81 96 GLU A C 1
ATOM 801 O O . GLU A 1 96 ? -7.743 -2.174 -0.118 1.00 92.81 96 GLU A O 1
ATOM 806 N N . VAL A 1 97 ? -8.144 -1.254 -2.121 1.00 93.12 97 VAL A N 1
ATOM 807 C CA . VAL A 1 97 ? -7.484 0.026 -1.828 1.00 93.12 97 VAL A CA 1
ATOM 808 C C . VAL A 1 97 ? -8.181 0.768 -0.685 1.00 93.12 97 VAL A C 1
ATOM 810 O O . VAL A 1 97 ? -7.504 1.327 0.175 1.00 93.12 97 VAL A O 1
ATOM 813 N N . ALA A 1 98 ? -9.516 0.745 -0.615 1.00 95.00 98 ALA A N 1
ATOM 814 C CA . ALA A 1 98 ? -10.239 1.344 0.509 1.00 95.00 98 ALA A CA 1
ATOM 815 C C . ALA A 1 98 ? -9.901 0.656 1.843 1.00 95.00 98 ALA A C 1
ATOM 817 O O . ALA A 1 98 ? -9.694 1.339 2.847 1.00 95.00 98 ALA A O 1
ATOM 818 N N . LYS A 1 99 ? -9.754 -0.676 1.835 1.00 95.94 99 LYS A N 1
ATOM 819 C CA . LYS A 1 99 ? -9.308 -1.455 3.002 1.00 95.94 99 LYS A CA 1
ATOM 820 C C . LYS A 1 99 ? -7.850 -1.154 3.368 1.00 95.94 99 LYS A C 1
ATOM 822 O O . LYS A 1 99 ? -7.524 -1.047 4.544 1.00 95.94 99 LYS A O 1
ATOM 827 N N . LEU A 1 100 ? -6.966 -0.934 2.389 1.00 96.69 100 LEU A N 1
ATOM 828 C CA . LEU A 1 100 ? -5.593 -0.482 2.658 1.00 96.69 100 LEU A CA 1
ATOM 829 C C . LEU A 1 100 ? -5.556 0.888 3.348 1.00 96.69 100 LEU A C 1
ATOM 831 O O . LEU A 1 100 ? -4.751 1.089 4.256 1.00 96.69 100 LEU A O 1
ATOM 835 N N . ILE A 1 101 ? -6.424 1.821 2.942 1.00 97.00 101 ILE A N 1
ATOM 836 C CA . ILE A 1 101 ? -6.544 3.136 3.589 1.00 97.00 101 ILE A CA 1
ATOM 837 C C . ILE A 1 101 ? -6.993 2.965 5.044 1.00 97.00 101 ILE A C 1
ATOM 839 O O . ILE A 1 101 ? -6.385 3.550 5.935 1.00 97.00 101 ILE A O 1
ATOM 843 N N . GLU A 1 102 ? -8.006 2.137 5.298 1.00 96.50 102 GLU A N 1
ATOM 844 C CA . GLU A 1 102 ? -8.472 1.826 6.654 1.00 96.50 102 GLU A CA 1
ATOM 845 C C . GLU A 1 102 ? -7.355 1.236 7.532 1.00 96.50 102 GLU A C 1
ATOM 847 O O . GLU A 1 102 ? -7.090 1.748 8.618 1.00 96.50 102 GLU A O 1
ATOM 852 N N . ILE A 1 103 ? -6.634 0.223 7.040 1.00 97.25 103 ILE A N 1
ATOM 853 C CA . ILE A 1 103 ? -5.487 -0.371 7.743 1.00 97.25 103 ILE A CA 1
ATOM 854 C C . ILE A 1 103 ? -4.409 0.680 8.034 1.00 97.25 103 ILE A C 1
ATOM 856 O O . ILE A 1 103 ? -3.854 0.725 9.135 1.00 97.25 103 ILE A O 1
ATOM 860 N N . GLN A 1 104 ? -4.116 1.552 7.067 1.00 97.12 104 GLN A N 1
ATOM 861 C CA . GLN A 1 104 ? -3.155 2.637 7.238 1.00 97.12 104 GLN A CA 1
ATOM 862 C C . GLN A 1 104 ? -3.606 3.646 8.307 1.00 97.12 104 GLN A C 1
ATOM 864 O O . GLN A 1 104 ? -2.750 4.153 9.037 1.00 97.12 104 GLN A O 1
ATOM 869 N N . ILE A 1 105 ? -4.909 3.928 8.432 1.00 96.38 105 ILE A N 1
ATOM 870 C CA . ILE A 1 105 ? -5.462 4.746 9.524 1.00 96.38 105 ILE A CA 1
ATOM 871 C C . ILE A 1 105 ? -5.283 4.026 10.860 1.00 96.38 105 ILE A C 1
ATOM 873 O O . ILE A 1 105 ? -4.718 4.604 11.789 1.00 96.38 105 ILE A O 1
ATOM 877 N N . ASP A 1 106 ? -5.717 2.769 10.959 1.00 95.75 106 ASP A N 1
ATOM 878 C CA . ASP A 1 106 ? -5.661 2.001 12.205 1.00 95.75 106 ASP A CA 1
ATOM 879 C C . ASP A 1 106 ? -4.237 1.979 12.771 1.00 95.75 106 ASP A C 1
ATOM 881 O O . ASP A 1 106 ? -4.006 2.344 13.928 1.00 95.75 106 ASP A O 1
ATOM 885 N N . ILE A 1 107 ? -3.259 1.651 11.931 1.00 95.31 107 ILE A N 1
ATOM 886 C CA . ILE A 1 107 ? -1.853 1.561 12.327 1.00 95.31 107 ILE A CA 1
ATOM 887 C C . ILE A 1 107 ? -1.276 2.931 12.696 1.00 95.31 107 ILE A C 1
ATOM 889 O O . ILE A 1 107 ? -0.516 3.046 13.659 1.00 95.31 107 ILE A O 1
ATOM 893 N N . GLU A 1 108 ? -1.607 3.986 11.952 1.00 94.81 108 GLU A N 1
ATOM 894 C CA . GLU A 1 108 ? -1.029 5.308 12.188 1.00 94.81 108 GLU A CA 1
ATOM 895 C C . GLU A 1 108 ? -1.596 5.973 13.449 1.00 94.81 108 GLU A C 1
ATOM 897 O O . GLU A 1 108 ? -0.835 6.584 14.198 1.00 94.81 108 GLU A O 1
ATOM 902 N N . PHE A 1 109 ? -2.892 5.824 13.725 1.00 94.38 109 PHE A N 1
ATOM 903 C CA . PHE A 1 109 ? -3.558 6.544 14.814 1.00 94.38 109 PHE A CA 1
ATOM 904 C C . PHE A 1 109 ? -3.679 5.741 16.110 1.00 94.38 109 PHE A C 1
ATOM 906 O O . PHE A 1 109 ? -3.786 6.344 17.179 1.00 94.38 109 PHE A O 1
ATOM 913 N N . THR A 1 110 ? -3.617 4.406 16.053 1.00 92.31 110 THR A N 1
ATOM 914 C CA . THR A 1 110 ? -3.637 3.568 17.268 1.00 92.31 110 THR A CA 1
ATOM 915 C C . THR A 1 110 ? -2.289 2.967 17.626 1.00 92.31 110 THR A C 1
ATOM 917 O O . THR A 1 110 ? -2.102 2.560 18.772 1.00 92.31 110 THR A O 1
ATOM 920 N N . LYS A 1 111 ? -1.358 2.899 16.663 1.00 90.94 111 LYS A N 1
ATOM 921 C CA . LYS A 1 111 ? -0.072 2.192 16.783 1.00 90.94 111 LYS A CA 1
ATOM 922 C C . LYS A 1 111 ? -0.215 0.703 17.131 1.00 90.94 111 LYS A C 1
ATOM 924 O O . LYS A 1 111 ? 0.745 0.086 17.576 1.00 90.94 111 LYS A O 1
ATOM 929 N N . LYS A 1 112 ? -1.405 0.127 16.932 1.00 90.75 112 LYS A N 1
ATOM 930 C CA . LYS A 1 112 ? -1.695 -1.293 17.142 1.00 90.75 112 LYS A CA 1
ATOM 931 C C . LYS A 1 112 ? -1.841 -1.994 15.802 1.00 90.75 112 LYS A C 1
ATOM 933 O O . LYS A 1 112 ? -2.314 -1.403 14.836 1.00 90.75 112 LYS A O 1
ATOM 938 N N . ILE A 1 113 ? -1.474 -3.270 15.771 1.00 93.81 113 ILE A N 1
ATOM 939 C CA . ILE A 1 113 ? -1.621 -4.119 14.590 1.00 93.81 113 ILE A CA 1
ATOM 940 C C . ILE A 1 113 ? -3.054 -4.681 14.536 1.00 93.81 113 ILE A C 1
ATOM 942 O O . ILE A 1 113 ? -3.420 -5.473 15.411 1.00 93.81 113 ILE A O 1
ATOM 946 N N . PRO A 1 114 ? -3.889 -4.321 13.540 1.00 94.44 114 PRO A N 1
ATOM 947 C CA . PRO A 1 114 ? -5.271 -4.800 13.438 1.00 94.44 114 PRO A CA 1
ATOM 948 C C . PRO A 1 114 ? -5.348 -6.232 12.862 1.00 94.44 114 PRO A C 1
ATOM 950 O O . PRO A 1 114 ? -5.863 -6.451 11.768 1.00 94.44 114 PRO A O 1
ATOM 953 N N . LYS A 1 115 ? -4.845 -7.225 13.611 1.00 95.75 115 LYS A N 1
ATOM 954 C CA . LYS A 1 115 ? -4.634 -8.627 13.171 1.00 95.75 115 LYS A CA 1
ATOM 955 C C . LYS A 1 115 ? -5.813 -9.249 12.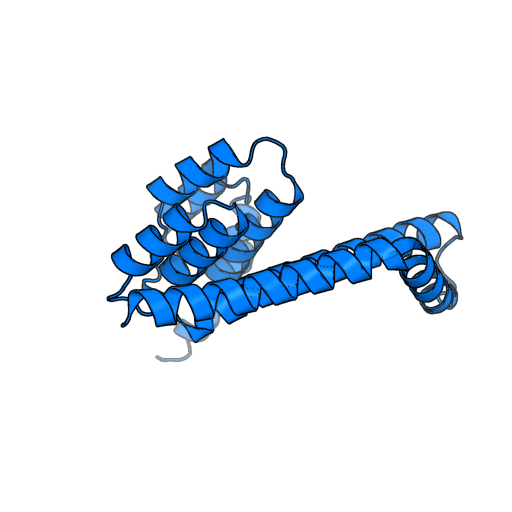416 1.00 95.75 115 LYS A C 1
ATOM 957 O O . LYS A 1 115 ? -5.640 -9.706 11.294 1.00 95.75 115 LYS A O 1
ATOM 962 N N . LYS A 1 116 ? -7.026 -9.177 12.978 1.00 93.25 116 LYS A N 1
ATOM 963 C CA . LYS A 1 116 ? -8.234 -9.750 12.352 1.00 93.25 116 LYS A CA 1
ATOM 964 C C . LYS A 1 116 ? -8.552 -9.131 10.986 1.00 93.25 116 LYS A C 1
ATOM 966 O O . LYS A 1 116 ? -8.923 -9.839 10.054 1.00 93.25 116 LYS A O 1
ATOM 971 N N . LYS A 1 117 ? -8.412 -7.805 10.864 1.00 93.62 117 LYS A N 1
ATOM 972 C CA . LYS A 1 117 ? -8.665 -7.096 9.600 1.00 93.62 117 LYS A CA 1
ATOM 973 C C . LYS A 1 117 ? -7.618 -7.469 8.553 1.00 93.62 117 LYS A C 1
ATOM 975 O O . LYS A 1 117 ? -7.954 -7.657 7.390 1.00 93.62 117 LYS A O 1
ATOM 980 N N . LEU A 1 118 ? -6.367 -7.623 8.980 1.00 95.25 118 LEU A N 1
ATOM 981 C CA . LEU A 1 118 ? -5.255 -8.019 8.119 1.00 95.25 118 LEU A CA 1
ATOM 982 C C . LEU A 1 118 ? -5.375 -9.454 7.624 1.00 95.25 118 LEU A C 1
ATOM 984 O O . LEU A 1 118 ? -5.187 -9.666 6.439 1.00 95.25 118 LEU A O 1
ATOM 988 N N . GLU A 1 119 ? -5.716 -10.412 8.489 1.00 94.06 119 GLU A N 1
ATOM 989 C CA . GLU A 1 119 ? -5.969 -11.807 8.094 1.00 94.06 119 GLU A CA 1
ATOM 990 C C . GLU A 1 119 ? -7.061 -11.876 7.021 1.00 94.06 119 GLU A C 1
ATOM 992 O O . GLU A 1 119 ? -6.878 -12.498 5.975 1.00 94.06 119 GLU A O 1
ATOM 997 N N . SER A 1 120 ? -8.170 -11.161 7.249 1.00 92.62 120 SER A N 1
ATOM 998 C CA . SER A 1 120 ? -9.262 -11.061 6.280 1.00 92.62 120 SER A CA 1
ATOM 999 C C . SER A 1 120 ? -8.807 -10.422 4.968 1.00 92.62 120 SER A C 1
ATOM 1001 O O . SER A 1 120 ? -9.047 -10.971 3.893 1.00 92.62 120 SER A O 1
ATOM 1003 N N . LEU A 1 121 ? -8.131 -9.269 5.021 1.00 94.56 121 LEU A N 1
ATOM 1004 C CA . LEU A 1 121 ? -7.656 -8.591 3.818 1.00 94.56 121 LEU A CA 1
ATOM 1005 C C . LEU A 1 121 ? -6.652 -9.463 3.060 1.00 94.56 121 LEU A C 1
ATOM 1007 O O . LEU A 1 121 ? -6.872 -9.725 1.887 1.00 94.56 121 LEU A O 1
ATOM 1011 N N . TRP A 1 122 ? -5.610 -9.959 3.726 1.00 94.31 122 TRP A N 1
ATOM 1012 C CA . TRP A 1 122 ? -4.555 -10.779 3.130 1.00 94.31 122 TRP A CA 1
ATOM 1013 C C . TRP A 1 122 ? -5.107 -12.018 2.423 1.00 94.31 122 TRP A C 1
ATOM 1015 O O . TRP A 1 122 ? -4.747 -12.271 1.274 1.00 94.31 122 TRP A O 1
ATOM 1025 N N . GLY A 1 123 ? -6.039 -12.736 3.060 1.00 91.12 123 GLY A N 1
ATOM 1026 C CA . GLY A 1 123 ? -6.717 -13.878 2.442 1.00 91.12 123 GLY A CA 1
ATOM 1027 C C . GLY A 1 123 ? -7.531 -13.491 1.202 1.00 91.12 123 GLY A C 1
ATOM 1028 O O . GLY A 1 123 ? -7.490 -14.197 0.196 1.00 91.12 123 GLY A O 1
ATOM 1029 N N . ASN A 1 124 ? -8.215 -12.342 1.238 1.00 90.75 124 ASN A N 1
ATOM 1030 C CA . ASN A 1 124 ? -9.004 -11.839 0.108 1.00 90.75 124 ASN A CA 1
ATOM 1031 C C . ASN A 1 124 ? -8.151 -11.334 -1.063 1.00 90.75 124 ASN A C 1
ATOM 1033 O O . ASN A 1 124 ? -8.629 -11.346 -2.192 1.00 90.75 124 ASN A O 1
ATOM 1037 N N . LEU A 1 125 ? -6.911 -10.893 -0.817 1.00 90.50 125 LEU A N 1
ATOM 1038 C CA . LEU A 1 125 ? -6.038 -10.384 -1.878 1.00 90.50 125 LEU A CA 1
ATOM 1039 C C . LEU A 1 125 ? -5.608 -11.473 -2.869 1.00 90.50 125 LEU A C 1
ATOM 1041 O O . LEU A 1 125 ? -5.186 -11.126 -3.970 1.00 90.50 125 LEU A O 1
ATOM 1045 N N . GLY A 1 126 ? -5.693 -12.763 -2.510 1.00 84.38 126 GLY A N 1
ATOM 1046 C CA . GLY A 1 126 ? -5.317 -13.865 -3.405 1.00 84.38 126 GLY A CA 1
ATOM 1047 C C . GLY A 1 126 ? -3.951 -13.613 -4.046 1.00 84.38 126 GLY A C 1
ATOM 1048 O O . GLY A 1 126 ? -3.024 -13.222 -3.344 1.00 84.38 126 GLY A O 1
ATOM 1049 N N . ASP A 1 127 ? -3.842 -13.731 -5.367 1.00 83.62 127 ASP A N 1
ATOM 1050 C CA . ASP A 1 127 ? -2.593 -13.493 -6.107 1.00 83.62 127 ASP A CA 1
ATOM 1051 C C . ASP A 1 127 ? -2.397 -12.033 -6.563 1.00 83.62 127 ASP A C 1
ATOM 1053 O O . ASP A 1 127 ? -1.588 -11.757 -7.452 1.00 83.62 127 ASP A O 1
ATOM 1057 N N . ASN A 1 128 ? -3.107 -11.061 -5.977 1.00 88.31 128 ASN A N 1
ATOM 1058 C CA . ASN A 1 128 ? -2.874 -9.648 -6.269 1.00 88.31 128 ASN A CA 1
ATOM 1059 C C . ASN A 1 128 ? -1.560 -9.162 -5.632 1.00 88.31 128 ASN A C 1
ATOM 1061 O O . ASN A 1 128 ? -1.530 -8.549 -4.559 1.00 88.31 128 ASN A O 1
ATOM 1065 N N . ILE A 1 129 ? -0.453 -9.435 -6.327 1.00 87.44 129 ILE A N 1
ATOM 1066 C CA . ILE A 1 129 ? 0.916 -9.118 -5.899 1.00 87.44 129 ILE A CA 1
ATOM 1067 C C . ILE A 1 129 ? 1.073 -7.621 -5.602 1.00 87.44 129 ILE A C 1
ATOM 1069 O O . ILE A 1 129 ? 1.734 -7.254 -4.631 1.00 87.44 129 ILE A O 1
ATOM 1073 N N . VAL A 1 130 ? 0.453 -6.748 -6.403 1.00 89.06 130 VAL A N 1
ATOM 1074 C CA . VAL A 1 130 ? 0.579 -5.291 -6.241 1.00 89.06 130 VAL A CA 1
ATOM 1075 C C . VAL A 1 130 ? -0.036 -4.851 -4.919 1.00 89.06 130 VAL A C 1
ATOM 1077 O O . VAL A 1 130 ? 0.626 -4.182 -4.124 1.00 89.06 130 VAL A O 1
ATOM 1080 N N . THR A 1 131 ? -1.275 -5.259 -4.645 1.00 91.25 131 THR A N 1
ATOM 1081 C CA . THR A 1 131 ? -1.960 -4.871 -3.411 1.00 91.25 131 THR A CA 1
ATOM 1082 C C . THR A 1 131 ? -1.317 -5.504 -2.177 1.00 91.25 131 THR A C 1
ATOM 1084 O O . THR A 1 131 ? -1.158 -4.825 -1.159 1.00 91.25 131 THR A O 1
ATOM 1087 N N . ARG A 1 132 ? -0.857 -6.761 -2.266 1.00 93.94 132 ARG A N 1
ATOM 1088 C CA . ARG A 1 132 ? -0.073 -7.398 -1.193 1.00 93.94 132 ARG A CA 1
ATOM 1089 C C . ARG A 1 132 ? 1.193 -6.611 -0.888 1.00 93.94 132 ARG A C 1
ATOM 1091 O O . ARG A 1 132 ? 1.478 -6.329 0.273 1.00 93.94 132 ARG A O 1
ATOM 1098 N N . ARG A 1 133 ? 1.920 -6.195 -1.926 1.00 93.31 133 ARG A N 1
ATOM 1099 C CA . ARG A 1 133 ? 3.137 -5.403 -1.760 1.00 93.31 133 ARG A CA 1
ATOM 1100 C C . ARG A 1 133 ? 2.841 -4.030 -1.160 1.00 93.31 133 ARG A C 1
ATOM 1102 O O . ARG A 1 133 ? 3.613 -3.555 -0.334 1.00 93.31 133 ARG A O 1
ATOM 1109 N N . LEU A 1 134 ? 1.738 -3.379 -1.539 1.00 96.12 134 LEU A N 1
ATOM 1110 C CA . LEU A 1 134 ? 1.299 -2.120 -0.918 1.00 96.12 134 LEU A CA 1
ATOM 1111 C C . LEU A 1 134 ? 1.018 -2.306 0.577 1.00 96.12 134 LEU A C 1
ATOM 1113 O O . LEU A 1 134 ? 1.470 -1.499 1.387 1.00 96.12 134 LEU A O 1
ATOM 1117 N N . LEU A 1 135 ? 0.326 -3.388 0.945 1.00 96.50 135 LEU A N 1
ATOM 1118 C CA . LEU A 1 135 ? 0.083 -3.735 2.341 1.00 96.50 135 LEU A CA 1
ATOM 1119 C C . LEU A 1 135 ? 1.396 -3.962 3.095 1.00 96.50 135 LEU A C 1
ATOM 1121 O O . LEU A 1 135 ? 1.596 -3.375 4.152 1.00 96.50 135 LEU A O 1
ATOM 1125 N N . GLN A 1 136 ? 2.320 -4.745 2.544 1.00 95.56 136 GLN A N 1
ATOM 1126 C CA . GLN A 1 136 ? 3.621 -4.983 3.171 1.00 95.56 136 GLN A CA 1
ATOM 1127 C C . GLN A 1 136 ? 4.397 -3.683 3.416 1.00 95.56 136 GLN A C 1
ATOM 1129 O O . GLN A 1 136 ? 4.912 -3.484 4.515 1.00 95.56 136 GLN A O 1
ATOM 1134 N N . ASP A 1 137 ? 4.437 -2.759 2.454 1.00 95.19 137 ASP A N 1
ATOM 1135 C CA . ASP A 1 137 ? 5.172 -1.498 2.616 1.00 95.19 137 ASP A CA 1
ATOM 1136 C C . ASP A 1 137 ? 4.539 -0.562 3.666 1.00 95.19 137 ASP A C 1
ATOM 1138 O O . ASP A 1 137 ? 5.263 0.178 4.343 1.00 95.19 137 ASP A O 1
ATOM 1142 N N . ILE A 1 138 ? 3.214 -0.622 3.879 1.00 96.50 138 ILE A N 1
ATOM 1143 C CA . ILE A 1 138 ? 2.558 0.042 5.024 1.00 96.50 138 ILE A CA 1
ATOM 1144 C C . ILE A 1 138 ? 3.185 -0.453 6.340 1.00 96.50 138 ILE A C 1
ATOM 1146 O O . ILE A 1 138 ? 3.526 0.352 7.216 1.00 96.50 138 ILE A O 1
ATOM 1150 N N . PHE A 1 139 ? 3.407 -1.764 6.461 1.00 96.00 139 PHE A N 1
ATOM 1151 C CA . PHE A 1 139 ? 3.997 -2.388 7.647 1.00 96.00 139 PHE A CA 1
ATOM 1152 C C . PHE A 1 139 ? 5.496 -2.159 7.768 1.00 96.00 139 PHE A C 1
ATOM 1154 O O . PHE A 1 139 ? 5.961 -1.830 8.858 1.00 96.00 139 PHE A O 1
ATOM 1161 N N . VAL A 1 140 ? 6.252 -2.258 6.674 1.00 94.44 140 VAL A N 1
ATOM 1162 C CA . VAL A 1 140 ? 7.683 -1.917 6.645 1.00 94.44 140 VAL A CA 1
ATOM 1163 C C . VAL A 1 140 ? 7.882 -0.493 7.158 1.00 94.44 140 VAL A C 1
ATOM 1165 O O . VAL A 1 140 ? 8.732 -0.253 8.016 1.00 94.44 140 VAL A O 1
ATOM 1168 N N . ARG A 1 141 ? 7.045 0.456 6.720 1.00 92.62 141 ARG A N 1
ATOM 1169 C CA . ARG A 1 141 ? 7.083 1.826 7.237 1.00 92.62 141 ARG A CA 1
ATOM 1170 C C . ARG A 1 141 ? 6.712 1.900 8.717 1.00 92.62 141 ARG A C 1
ATOM 1172 O O . ARG A 1 141 ? 7.378 2.616 9.464 1.00 92.62 141 ARG A O 1
ATOM 1179 N N . HIS A 1 142 ? 5.665 1.203 9.155 1.00 94.50 142 HIS A N 1
ATOM 1180 C CA . HIS A 1 142 ? 5.276 1.195 10.565 1.00 94.50 1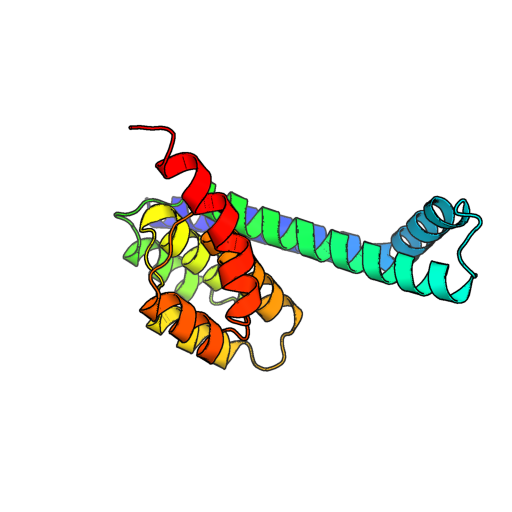42 HIS A CA 1
ATOM 1181 C C . HIS A 1 142 ? 6.404 0.667 11.463 1.00 94.50 142 HIS A C 1
ATOM 1183 O O . HIS A 1 142 ? 6.767 1.345 12.424 1.00 94.50 142 HIS A O 1
ATOM 1189 N N . LEU A 1 143 ? 7.011 -0.461 11.083 1.00 93.69 143 LEU A N 1
ATOM 1190 C CA . LEU A 1 143 ? 8.192 -1.059 11.711 1.00 93.69 143 LEU A CA 1
ATOM 1191 C C . LEU A 1 143 ? 9.419 -0.144 11.647 1.00 93.69 143 LEU A C 1
ATOM 1193 O O . LEU A 1 143 ? 10.302 -0.234 12.491 1.00 93.69 143 LEU A O 1
ATOM 1197 N N . HIS A 1 144 ? 9.525 0.727 10.649 1.00 91.06 144 HIS A N 1
ATOM 1198 C CA . HIS A 1 144 ? 10.632 1.672 10.572 1.00 91.06 144 HIS A CA 1
ATOM 1199 C C . HIS A 1 144 ? 10.474 2.867 11.523 1.00 91.06 144 HIS A C 1
ATOM 1201 O O . HIS A 1 144 ? 11.471 3.452 11.934 1.00 91.06 144 HIS A O 1
ATOM 1207 N N . LEU A 1 145 ? 9.238 3.255 11.850 1.00 90.50 145 LEU A N 1
ATOM 1208 C CA . LEU A 1 145 ? 8.946 4.489 12.589 1.00 90.50 145 LEU A CA 1
ATOM 1209 C C . LEU A 1 145 ? 8.485 4.262 14.031 1.00 90.50 145 LEU A C 1
ATOM 1211 O O . LEU A 1 145 ? 8.512 5.195 14.827 1.00 90.50 145 LEU A O 1
ATOM 1215 N N . ASN A 1 146 ? 8.031 3.056 14.367 1.00 90.94 146 ASN A N 1
ATOM 1216 C CA . ASN A 1 146 ? 7.441 2.746 15.663 1.00 90.94 146 ASN A CA 1
ATOM 1217 C C . ASN A 1 146 ? 8.095 1.492 16.230 1.00 90.94 146 ASN A C 1
ATOM 1219 O O . ASN A 1 146 ? 8.435 0.566 15.492 1.00 90.94 146 ASN A O 1
ATOM 1223 N N . TYR A 1 147 ? 8.260 1.450 17.547 1.00 91.31 147 TYR A N 1
ATOM 1224 C CA . TYR A 1 147 ? 8.645 0.214 18.211 1.00 91.31 147 TYR A CA 1
ATOM 1225 C C . TYR A 1 147 ? 7.489 -0.789 18.118 1.00 91.31 147 TYR A C 1
ATOM 1227 O O . TYR A 1 147 ? 6.342 -0.435 18.383 1.00 91.31 147 TYR A O 1
ATOM 1235 N N . VAL A 1 148 ? 7.803 -2.027 17.733 1.00 91.94 148 VAL A N 1
ATOM 1236 C CA . VAL A 1 148 ? 6.834 -3.125 17.635 1.00 91.94 148 VAL A CA 1
ATOM 1237 C C . VAL A 1 148 ? 7.316 -4.284 18.496 1.00 91.94 148 VAL A C 1
ATOM 1239 O O . VAL A 1 148 ? 8.485 -4.688 18.427 1.00 91.94 148 VAL A O 1
ATOM 1242 N N . GLU A 1 149 ? 6.412 -4.825 19.309 1.00 91.94 149 GLU A N 1
ATOM 1243 C CA . GLU A 1 149 ? 6.707 -5.920 20.230 1.00 91.94 149 GLU A CA 1
ATOM 1244 C C . GLU A 1 149 ? 7.100 -7.206 19.498 1.00 91.94 149 GLU A C 1
ATOM 1246 O O . GLU A 1 149 ? 6.744 -7.442 18.343 1.00 91.94 149 GLU A O 1
ATOM 1251 N N . HIS A 1 150 ? 7.858 -8.071 20.172 1.00 91.56 150 HIS A N 1
ATOM 1252 C CA . HIS A 1 150 ? 8.316 -9.338 19.588 1.00 91.56 150 HIS A CA 1
ATOM 1253 C C . HIS A 1 150 ? 7.169 -10.248 19.134 1.00 91.56 150 HIS A C 1
ATOM 1255 O O . HIS A 1 150 ? 7.269 -10.871 18.080 1.00 91.56 150 HIS A O 1
ATOM 1261 N N . THR A 1 151 ? 6.070 -10.278 19.886 1.00 94.44 151 THR A N 1
ATOM 1262 C CA . THR A 1 151 ? 4.867 -11.050 19.550 1.00 94.44 151 THR A CA 1
ATOM 1263 C C . THR A 1 151 ? 4.212 -10.570 18.257 1.00 94.44 151 THR A C 1
ATOM 1265 O O . THR A 1 151 ? 3.818 -11.388 17.428 1.00 94.44 151 THR A O 1
ATOM 1268 N N . ASP A 1 152 ? 4.137 -9.256 18.048 1.00 95.00 152 ASP A N 1
ATOM 1269 C CA . ASP A 1 152 ? 3.573 -8.674 16.831 1.00 95.00 152 ASP A CA 1
ATOM 1270 C C . ASP A 1 152 ? 4.514 -8.829 15.634 1.00 95.00 152 ASP A C 1
ATOM 1272 O O . ASP A 1 152 ? 4.044 -9.105 14.535 1.00 95.00 152 ASP A O 1
ATOM 1276 N N . LYS A 1 153 ? 5.835 -8.758 15.839 1.00 94.75 153 LYS A N 1
ATOM 1277 C CA . LYS A 1 153 ? 6.826 -9.032 14.783 1.00 94.75 153 LYS A CA 1
ATOM 1278 C C . LYS A 1 153 ? 6.751 -10.469 14.263 1.00 94.75 153 LYS A C 1
ATOM 1280 O O . LYS A 1 153 ? 6.763 -10.684 13.051 1.00 94.75 153 LYS A O 1
ATOM 1285 N N . ASN A 1 154 ? 6.628 -11.443 15.168 1.00 95.00 154 ASN A N 1
ATOM 1286 C CA . ASN A 1 154 ? 6.421 -12.846 14.793 1.00 95.00 154 ASN A CA 1
ATOM 1287 C C . ASN A 1 154 ? 5.129 -12.996 13.988 1.00 95.00 154 ASN A C 1
ATOM 1289 O O . ASN A 1 154 ? 5.158 -13.507 12.875 1.00 95.00 154 ASN A O 1
ATOM 1293 N N . TRP A 1 155 ? 4.028 -12.428 14.489 1.00 96.50 155 TRP A N 1
ATOM 1294 C CA . TRP A 1 155 ? 2.747 -12.475 13.788 1.00 96.50 155 TRP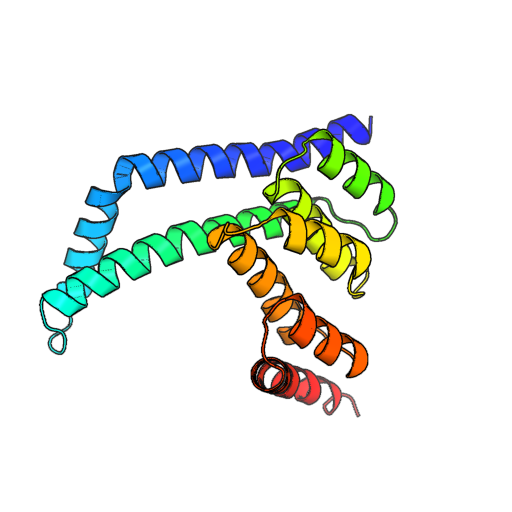 A CA 1
ATOM 1295 C C . TRP A 1 155 ? 2.825 -11.846 12.384 1.00 96.50 155 TRP A C 1
ATOM 1297 O O . TRP A 1 155 ? 2.320 -12.431 11.430 1.00 96.50 155 TRP A O 1
ATOM 1307 N N . ILE A 1 156 ? 3.495 -10.698 12.226 1.00 96.06 156 ILE A N 1
ATOM 1308 C CA . ILE A 1 156 ? 3.704 -10.052 10.919 1.00 96.06 156 ILE A CA 1
ATOM 1309 C C . ILE A 1 156 ? 4.505 -10.964 9.978 1.00 96.06 156 ILE A C 1
ATOM 1311 O O . ILE A 1 156 ? 4.175 -11.059 8.798 1.00 96.06 156 ILE A O 1
ATOM 1315 N N . SER A 1 157 ? 5.538 -11.644 10.486 1.00 96.00 157 SER A N 1
ATOM 1316 C CA . SER A 1 157 ? 6.346 -12.569 9.682 1.00 96.00 157 SER A CA 1
ATOM 1317 C C . SER A 1 157 ? 5.519 -13.742 9.172 1.00 96.00 157 SER A C 1
ATOM 1319 O O . SER A 1 157 ? 5.626 -14.092 8.000 1.00 96.00 157 SER A O 1
ATOM 1321 N N . ASP A 1 158 ? 4.684 -14.309 10.040 1.00 95.31 158 ASP A N 1
ATOM 1322 C CA . ASP A 1 158 ? 3.902 -15.506 9.737 1.00 95.31 158 ASP A CA 1
ATOM 1323 C C . ASP A 1 158 ? 2.716 -15.213 8.804 1.00 95.31 158 ASP A C 1
ATOM 1325 O O . ASP A 1 158 ? 2.302 -16.090 8.051 1.00 95.31 158 ASP A O 1
ATOM 1329 N N . ASN A 1 159 ? 2.169 -13.989 8.836 1.00 94.75 159 ASN A N 1
ATOM 1330 C CA . ASN A 1 159 ? 0.913 -13.658 8.147 1.00 94.75 159 ASN A CA 1
ATOM 1331 C C . ASN A 1 159 ? 1.064 -12.697 6.962 1.00 94.75 159 ASN A C 1
ATOM 1333 O O . ASN A 1 159 ? 0.194 -12.682 6.099 1.00 94.75 159 ASN A O 1
ATOM 1337 N N . LEU A 1 160 ? 2.121 -11.879 6.915 1.00 93.25 160 LEU A N 1
ATOM 1338 C CA . LEU A 1 160 ? 2.311 -10.856 5.875 1.00 93.25 160 LEU A CA 1
ATOM 1339 C C . LEU A 1 160 ? 3.583 -11.068 5.049 1.00 93.25 160 LEU A C 1
ATOM 1341 O O . LEU A 1 160 ? 3.943 -10.196 4.263 1.00 93.25 160 LEU A O 1
ATOM 1345 N N . GLU A 1 161 ? 4.276 -12.196 5.226 1.00 92.88 161 GLU A N 1
ATOM 1346 C CA . GLU A 1 161 ? 5.494 -12.553 4.480 1.00 92.88 161 GLU A CA 1
ATOM 1347 C C . GLU A 1 161 ? 6.616 -11.494 4.587 1.00 92.88 161 GLU A C 1
ATOM 1349 O O . GLU A 1 161 ? 7.408 -11.317 3.664 1.00 92.88 161 GLU A O 1
ATOM 1354 N N . ILE A 1 162 ? 6.704 -10.778 5.718 1.00 94.69 162 ILE A N 1
ATOM 1355 C CA . ILE A 1 162 ? 7.798 -9.833 6.008 1.00 94.69 162 ILE A CA 1
ATOM 1356 C C . ILE A 1 162 ? 8.800 -10.520 6.951 1.00 94.69 162 ILE A C 1
ATOM 1358 O O . ILE A 1 162 ? 8.515 -10.641 8.145 1.00 94.69 162 ILE A O 1
ATOM 1362 N N . PRO A 1 163 ? 9.984 -10.954 6.486 1.00 95.19 163 PRO A N 1
ATOM 1363 C CA . PRO A 1 163 ? 10.882 -11.783 7.289 1.00 95.19 163 PRO A CA 1
ATOM 1364 C C . PRO A 1 163 ? 11.358 -11.107 8.581 1.00 95.19 163 PRO A C 1
ATOM 1366 O O . PRO A 1 163 ? 11.780 -9.950 8.569 1.00 95.19 163 PRO A O 1
ATOM 1369 N N . LEU A 1 164 ? 11.409 -11.851 9.694 1.00 93.12 164 LEU A N 1
ATOM 1370 C CA . LEU A 1 164 ? 11.876 -11.339 10.996 1.00 93.12 164 LEU A CA 1
ATOM 1371 C C . LEU A 1 164 ? 13.229 -10.616 10.943 1.00 93.12 164 LEU A C 1
ATOM 1373 O O . LEU A 1 164 ? 13.405 -9.598 11.613 1.00 93.12 164 LEU A O 1
ATOM 1377 N N . LEU A 1 165 ? 14.183 -11.111 10.149 1.00 92.12 165 LEU A N 1
ATOM 1378 C CA . LEU A 1 165 ? 15.496 -10.477 10.002 1.00 92.12 165 LEU A CA 1
ATOM 1379 C C . LEU A 1 165 ? 15.389 -9.065 9.401 1.00 92.12 165 LEU A C 1
ATOM 1381 O O . LEU A 1 165 ? 16.094 -8.150 9.829 1.00 92.12 165 LEU A O 1
ATOM 1385 N N . GLU A 1 166 ? 14.498 -8.874 8.427 1.00 91.38 166 GLU A N 1
ATOM 1386 C CA . GLU A 1 166 ? 14.215 -7.560 7.848 1.00 91.38 166 GLU A CA 1
ATOM 1387 C C . GLU A 1 166 ? 13.586 -6.641 8.898 1.00 91.38 166 GLU A C 1
ATOM 1389 O O . GLU A 1 166 ? 14.066 -5.528 9.119 1.00 91.38 166 GLU A O 1
ATOM 1394 N N . GLN A 1 167 ? 12.591 -7.144 9.633 1.00 94.00 167 GLN A N 1
ATOM 1395 C CA . GLN A 1 167 ? 11.945 -6.394 10.711 1.00 94.00 167 GLN A CA 1
ATOM 1396 C C . GLN A 1 167 ? 12.950 -5.953 11.790 1.00 94.00 167 GLN A C 1
ATOM 1398 O O . GLN A 1 167 ? 12.925 -4.809 12.246 1.00 94.00 167 GLN A O 1
ATOM 1403 N N . GLN A 1 168 ? 13.880 -6.830 12.181 1.00 90.12 168 GLN A N 1
ATOM 1404 C CA . GLN A 1 168 ? 14.936 -6.516 13.146 1.00 90.12 168 GLN A CA 1
ATOM 1405 C C . GLN A 1 168 ? 15.857 -5.394 12.652 1.00 90.12 168 GLN A C 1
ATOM 1407 O O . GLN A 1 168 ? 16.164 -4.483 13.422 1.00 90.12 168 GLN A O 1
ATOM 1412 N N . ARG A 1 169 ? 16.263 -5.416 11.374 1.00 89.44 169 ARG A N 1
ATOM 1413 C CA . ARG A 1 169 ? 17.082 -4.350 10.770 1.00 89.44 169 ARG A CA 1
ATOM 1414 C C . ARG A 1 169 ? 16.371 -2.996 10.793 1.00 89.44 169 ARG A C 1
ATOM 1416 O O . ARG A 1 169 ? 17.004 -1.984 11.088 1.00 89.44 169 ARG A O 1
ATOM 1423 N N . LEU A 1 170 ? 15.063 -2.969 10.534 1.00 88.88 170 LEU A N 1
ATOM 1424 C CA . LEU A 1 170 ? 14.259 -1.742 10.604 1.00 88.88 170 LEU A CA 1
ATOM 1425 C C . LEU A 1 170 ? 14.192 -1.187 12.038 1.00 88.88 170 LEU A C 1
ATOM 1427 O O . LEU A 1 170 ? 14.318 0.020 12.237 1.00 88.88 170 LEU A O 1
ATOM 1431 N N . GLN A 1 171 ? 14.081 -2.070 13.034 1.00 85.38 171 GLN A N 1
ATOM 1432 C CA . GLN A 1 171 ? 13.951 -1.717 14.453 1.00 85.38 171 GLN A CA 1
ATOM 1433 C C . GLN A 1 171 ? 15.264 -1.264 15.115 1.00 85.38 171 GLN A C 1
ATOM 1435 O O . GLN A 1 171 ? 15.221 -0.575 16.135 1.00 85.38 171 GLN A O 1
ATOM 1440 N N . GLN A 1 172 ? 16.434 -1.599 14.555 1.00 79.94 172 GLN A N 1
ATOM 1441 C CA . GLN A 1 172 ? 17.727 -1.118 15.070 1.00 79.94 172 GLN A CA 1
ATOM 1442 C C . GLN A 1 172 ? 17.807 0.416 15.070 1.00 79.94 172 GLN A C 1
ATOM 1444 O O . GLN A 1 172 ? 18.300 1.004 16.027 1.00 79.94 172 GLN A O 1
ATOM 1449 N N . LYS A 1 173 ? 17.252 1.069 14.041 1.00 66.06 173 LYS A N 1
ATOM 1450 C CA . LYS A 1 173 ? 17.242 2.536 13.908 1.00 66.06 173 LYS A CA 1
ATOM 1451 C C . LYS A 1 173 ? 16.254 3.230 14.851 1.00 66.06 173 LYS A C 1
ATOM 1453 O O . LYS A 1 173 ? 16.472 4.382 15.195 1.00 66.06 173 LYS A O 1
ATOM 1458 N N . VAL A 1 174 ? 15.204 2.533 15.290 1.00 66.88 174 VAL A N 1
ATOM 1459 C CA . VAL A 1 174 ? 14.166 3.061 16.200 1.00 66.88 174 VAL A CA 1
ATOM 1460 C C . VAL A 1 174 ? 14.634 3.076 17.657 1.00 66.88 174 VAL A C 1
ATOM 1462 O O . VAL A 1 174 ? 14.217 3.930 18.434 1.00 66.88 174 VAL A O 1
ATOM 1465 N N . LYS A 1 175 ? 15.523 2.151 18.039 1.00 56.12 175 LYS A N 1
ATOM 1466 C CA . LYS A 1 175 ? 16.063 2.072 19.406 1.00 56.12 175 LYS A CA 1
ATOM 1467 C C . LYS A 1 175 ? 17.094 3.161 19.722 1.00 56.12 175 LYS A C 1
ATOM 1469 O O . LYS A 1 175 ? 17.201 3.550 20.878 1.00 56.12 175 LYS A O 1
ATOM 1474 N N . ILE A 1 176 ? 17.817 3.663 18.719 1.00 54.06 176 ILE A N 1
ATOM 1475 C CA . ILE A 1 176 ? 18.874 4.674 18.904 1.00 54.06 176 ILE A CA 1
ATOM 1476 C C . ILE A 1 176 ? 18.299 6.009 19.446 1.00 54.06 176 ILE A C 1
ATOM 1478 O O . ILE A 1 176 ? 18.784 6.465 20.475 1.00 54.06 176 ILE A O 1
ATOM 1482 N N . PRO A 1 177 ? 17.201 6.579 18.901 1.00 51.94 177 PRO A N 1
ATOM 1483 C CA . PRO A 1 177 ? 16.588 7.808 19.426 1.00 51.94 177 PRO A CA 1
ATOM 1484 C C . PRO A 1 177 ? 16.039 7.735 20.860 1.00 51.94 177 PRO A C 1
ATOM 1486 O O . PRO A 1 177 ? 15.798 8.776 21.468 1.00 51.94 177 PRO A O 1
ATOM 1489 N N . LEU A 1 178 ? 15.766 6.535 21.387 1.00 50.31 178 LEU A N 1
ATOM 1490 C CA . LEU A 1 178 ? 15.206 6.358 22.734 1.00 50.31 178 LEU A CA 1
ATOM 1491 C C . LEU A 1 178 ? 16.283 6.361 23.827 1.00 50.31 178 LEU A C 1
ATOM 1493 O O . LEU A 1 178 ? 15.955 6.595 24.986 1.00 50.31 178 LEU A O 1
ATOM 1497 N N . LEU A 1 179 ? 17.547 6.123 23.464 1.00 48.41 179 LEU A N 1
ATOM 1498 C CA . LEU A 1 179 ? 18.679 6.120 24.395 1.00 48.41 179 LEU A CA 1
ATOM 1499 C C . LEU A 1 179 ? 19.314 7.511 24.569 1.00 48.41 179 LEU A C 1
ATOM 1501 O O . LEU A 1 179 ? 19.982 7.737 25.570 1.00 48.41 179 LEU A O 1
ATOM 1505 N N . ASP A 1 180 ? 19.030 8.460 23.670 1.00 45.47 180 ASP A N 1
ATOM 1506 C CA . ASP A 1 180 ? 19.532 9.847 23.727 1.00 45.47 180 ASP A CA 1
ATOM 1507 C C . ASP A 1 180 ? 18.631 10.804 24.542 1.00 45.47 180 ASP A C 1
ATOM 1509 O O . ASP A 1 180 ? 18.796 12.023 24.501 1.00 45.47 180 ASP A O 1
ATOM 1513 N N . ARG A 1 181 ? 17.640 10.274 25.272 1.00 46.69 181 ARG A N 1
ATOM 1514 C CA . ARG A 1 181 ? 16.758 11.041 26.178 1.00 46.69 181 ARG A CA 1
ATOM 1515 C C . ARG A 1 181 ? 16.890 10.602 27.643 1.00 46.69 181 ARG A C 1
ATOM 1517 O O . ARG A 1 181 ? 15.890 10.583 28.362 1.00 46.69 181 ARG A O 1
ATOM 1524 N N . GLY A 1 182 ? 18.099 10.206 28.041 1.00 40.50 182 GLY A N 1
ATOM 1525 C CA . GLY A 1 182 ? 18.487 9.917 29.426 1.00 40.50 182 GLY A CA 1
ATOM 1526 C C . GLY A 1 182 ? 19.243 11.074 30.055 1.00 40.50 182 GLY A C 1
ATOM 1527 O O . GLY A 1 182 ? 20.070 11.676 29.337 1.00 40.50 182 GLY A O 1
#

Foldseek 3Di:
DVLVVLLVLLVVLVVVLVVLVVVLVVCVVVQLVVQLVVCVVDPPDDSVVSSVVSNVVSVVVNLVVLLVSLLVSLVVDAEQVCLVVLVVSLVVVVDLSSLSSSQLSNCVHVVDHPLVSLLVSLVVCPPVPSSLVSSVVSVLVSLLADDDDPVVLVSCCVRSVQPSVSSVVSNVNVVVVVVVPD

Radius of gyration: 18.83 Å; chains: 1; bounding box: 52×30×53 Å

Secondary structure (DSSP, 8-state):
-HHHHHHHHHHHHHHHHHHHHHHHHHTHHHHHHHHHHHHTT-TT--HHHHHHHHHHHHHHHHHHHHHHHHHHHHHHH--GGGHHHHHHHHHHHT-HHHHHHHHHHHHHHH-S--HHHHHHHHHHTTT-HHHHHHHHHHHHHHHHHS---HHHHHHHHHHH---HHHHHHHHHHHHHHHHTT-

Sequence (182 aa):
MLNKLGNEAYTVGLRFLGYYLGVTQELKEEIVQEIHRLISTKRSWDDKKIEQEARFYYWTFVYSMSLNVIRKTALSVGHKDLQVFYEEIANNINTEVAKLIEIQIDIEFTKKIPKKKLESLWGNLGDNIVTRRLLQDIFVRHLHLNYVEHTDKNWISDNLEIPLLEQQRLQQKVKIPLLDRG

pLDDT: mean 90.49, std 10.2, range [40.5, 97.56]

Organism: NCBI:txid1671868